Protein AF-A0A9D7KFS5-F1 (afdb_monomer)

Secondary structure (DSSP, 8-state):
--HHHHHHHHS---TTS-EEEEEEEEES-BS-EEEEEEEEEEEES-BSEEEEE-SS-EEEEEGGGGGGHHHHHHHHHHTT-GGG-

Solvent-accessible surface area (backbone atoms only — not comparable to full-atom values): 4904 Å² total; per-residue (Å²): 127,74,51,71,64,50,50,52,71,74,41,75,57,52,99,50,50,26,27,75,44,59,54,69,48,76,43,75,45,30,50,25,34,38,43,17,78,79,46,81,45,76,46,69,71,48,65,40,31,35,37,40,35,57,92,88,50,74,48,76,45,46,51,94,49,48,70,55,54,52,58,53,55,52,48,30,57,77,67,75,41,59,93,74,109

Foldseek 3Di:
DPVQLVCLVPADADPQSEGEDDQEAEECEHVEYYYANDDYYYYYNYYQWYWHHDPPDIDIDHSVCPVCVVVVCVVCVVVVVNVVD

Nearest PDB structures (foldseek):
  2cu2-assembly1_A-2  TM=8.203E-01  e=1.450E-05  Thermus thermophilus HB8
  2x5s-assembly1_A  TM=8.603E-01  e=2.246E-03  Thermotoga maritima MSB8

pLDDT: mean 92.11, std 8.91, range [50.12, 98.56]

Sequence (85 aa):
MLEVGRVYQLSKKDERGNASTGNVFTNMTHNTYIYSPHKFTSAIGVDNLIIINTEDSLLVCRRDQAQDVKQIVDFLKHNNMSDLL

Mean predicted aligned error: 3.55 Å

Structure (mmCIF, N/CA/C/O backbone):
data_AF-A0A9D7KFS5-F1
#
_entry.id   AF-A0A9D7KFS5-F1
#
loop_
_atom_site.group_PDB
_atom_site.id
_atom_site.type_symbol
_atom_site.label_atom_id
_atom_site.label_alt_id
_atom_site.label_comp_id
_atom_site.label_asym_id
_atom_site.label_entity_id
_atom_site.label_seq_id
_atom_site.pdbx_PDB_ins_code
_atom_site.Cartn_x
_atom_site.Cartn_y
_atom_site.Cartn_z
_atom_site.occupancy
_atom_site.B_iso_or_equiv
_atom_site.auth_seq_id
_atom_site.auth_comp_id
_atom_site.auth_asym_id
_atom_site.auth_atom_id
_atom_site.pdbx_PDB_model_num
ATOM 1 N N . MET A 1 1 ? -12.912 6.723 -0.878 1.00 51.81 1 MET A N 1
ATOM 2 C CA . MET A 1 1 ? -13.353 5.513 -1.621 1.00 51.81 1 MET A CA 1
ATOM 3 C C . MET A 1 1 ? -13.046 5.530 -3.135 1.00 51.81 1 MET A C 1
ATOM 5 O O . MET A 1 1 ? -13.294 4.537 -3.796 1.00 51.81 1 MET A O 1
ATOM 9 N N . LEU A 1 2 ? -12.415 6.579 -3.690 1.00 50.12 2 LEU A N 1
ATOM 10 C CA . LEU A 1 2 ? -11.833 6.581 -5.053 1.00 50.12 2 LEU A CA 1
ATOM 11 C C . LEU A 1 2 ? -10.350 7.000 -5.068 1.00 50.12 2 LEU A C 1
ATOM 13 O O . LEU A 1 2 ? -9.780 7.280 -6.120 1.00 50.12 2 LEU A O 1
ATOM 17 N N . GLU A 1 3 ? -9.710 7.073 -3.901 1.00 66.25 3 GLU A N 1
ATOM 18 C CA . GLU A 1 3 ? -8.399 7.714 -3.800 1.00 66.25 3 GLU A CA 1
ATOM 19 C C . GLU A 1 3 ? -7.251 6.743 -4.046 1.00 66.25 3 GLU A C 1
ATOM 21 O O . GLU A 1 3 ? -6.341 7.082 -4.788 1.00 66.25 3 GLU A O 1
ATOM 26 N N . VAL A 1 4 ? -7.316 5.507 -3.546 1.00 70.88 4 VAL A N 1
ATOM 27 C CA . VAL A 1 4 ? -6.148 4.607 -3.541 1.00 70.88 4 VAL A CA 1
ATOM 28 C C . VAL A 1 4 ? -5.649 4.265 -4.953 1.00 70.88 4 VAL A C 1
ATOM 30 O O . VAL A 1 4 ? -4.457 4.369 -5.241 1.00 70.88 4 VAL A O 1
ATOM 33 N N . GLY A 1 5 ? -6.562 3.945 -5.878 1.00 72.88 5 GLY A N 1
ATOM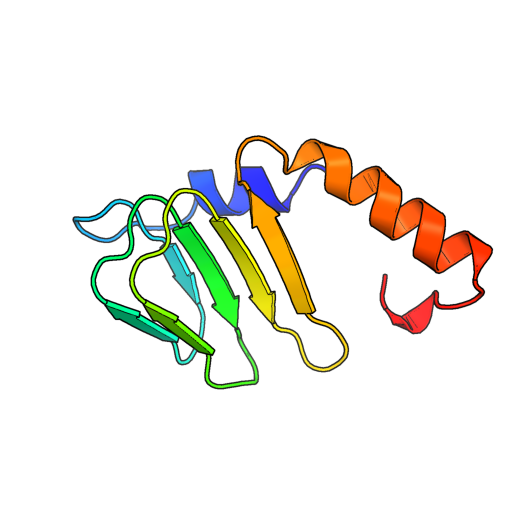 34 C CA . GLY A 1 5 ? -6.206 3.705 -7.283 1.00 72.88 5 GLY A CA 1
ATOM 35 C C . GLY A 1 5 ? -5.691 4.964 -7.993 1.00 72.88 5 GLY A C 1
ATOM 36 O O . GLY A 1 5 ? -4.783 4.895 -8.819 1.00 72.88 5 GLY A O 1
ATOM 37 N N . ARG A 1 6 ? -6.226 6.136 -7.639 1.00 81.25 6 ARG A N 1
ATOM 38 C CA . ARG A 1 6 ? -5.830 7.425 -8.217 1.00 81.25 6 ARG A CA 1
ATOM 39 C C . ARG A 1 6 ? -4.461 7.878 -7.701 1.00 81.25 6 ARG A C 1
ATOM 41 O O . ARG A 1 6 ? -3.663 8.396 -8.477 1.00 81.25 6 ARG A O 1
ATOM 48 N N . VAL A 1 7 ? -4.159 7.598 -6.433 1.00 84.81 7 VAL A N 1
ATOM 49 C CA . VAL A 1 7 ? -2.843 7.810 -5.824 1.00 84.81 7 VAL A CA 1
ATOM 50 C C . VAL A 1 7 ? -1.788 6.997 -6.566 1.00 84.81 7 VAL A C 1
ATOM 52 O O . VAL A 1 7 ? -0.769 7.563 -6.950 1.00 84.81 7 VAL A O 1
ATOM 55 N N . TYR A 1 8 ? -2.040 5.721 -6.878 1.00 87.19 8 TYR A N 1
ATOM 56 C CA . TYR A 1 8 ? -1.112 4.938 -7.703 1.00 87.19 8 TYR A CA 1
ATOM 57 C C . TYR A 1 8 ? -0.855 5.582 -9.076 1.00 87.19 8 TYR A C 1
ATOM 59 O O . TYR A 1 8 ? 0.294 5.664 -9.517 1.00 87.19 8 TYR A O 1
ATOM 67 N N . GLN A 1 9 ? -1.897 6.078 -9.754 1.00 86.69 9 GLN A N 1
ATOM 68 C CA . GLN A 1 9 ? -1.738 6.709 -11.071 1.00 86.69 9 GLN A CA 1
ATOM 69 C C . GLN A 1 9 ? -0.850 7.954 -11.016 1.00 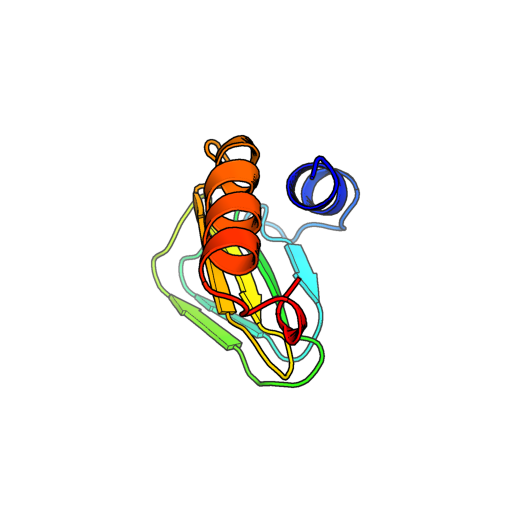86.69 9 GLN A C 1
ATOM 71 O O . GLN A 1 9 ? 0.029 8.110 -11.862 1.00 86.69 9 GLN A O 1
ATOM 76 N N . LEU A 1 10 ? -1.025 8.778 -9.984 1.00 90.12 10 LEU A N 1
ATOM 77 C CA . LEU A 1 10 ? -0.260 10.009 -9.772 1.00 90.12 10 LEU A CA 1
ATOM 78 C C . LEU A 1 10 ? 1.124 9.774 -9.148 1.00 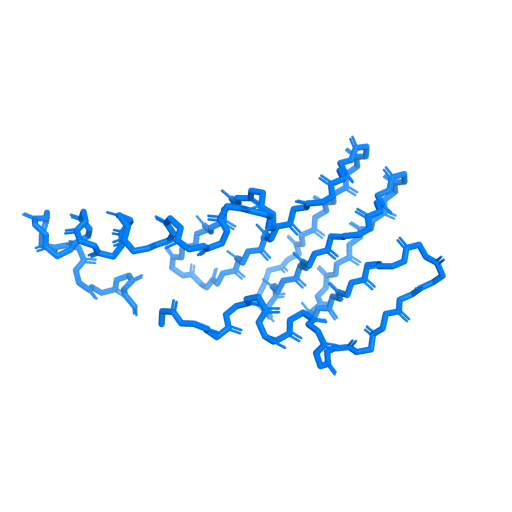90.12 10 LEU A C 1
ATOM 80 O O . LEU A 1 10 ? 1.979 10.655 -9.196 1.00 90.12 10 LEU A O 1
ATOM 84 N N . SER A 1 11 ? 1.361 8.598 -8.568 1.00 92.00 11 SER A N 1
ATOM 85 C CA . SER A 1 11 ? 2.635 8.272 -7.934 1.00 92.00 11 SER A CA 1
ATOM 86 C C . SER A 1 11 ? 3.737 8.051 -8.966 1.00 92.00 11 SER A C 1
ATOM 88 O O . SER A 1 11 ? 3.522 7.421 -10.012 1.00 92.00 11 SER A O 1
ATOM 90 N N . LYS A 1 12 ? 4.948 8.509 -8.626 1.00 94.69 12 LYS A N 1
ATOM 91 C CA . LYS A 1 12 ? 6.174 8.179 -9.359 1.00 94.69 12 LYS A CA 1
ATOM 92 C C . LYS A 1 12 ? 6.410 6.671 -9.289 1.00 94.69 12 LYS A C 1
ATOM 94 O O . LYS A 1 12 ? 6.359 6.092 -8.205 1.00 94.69 12 LYS A O 1
ATOM 99 N N . LYS A 1 13 ? 6.660 6.061 -10.446 1.00 96.81 13 LYS A N 1
ATOM 100 C CA . LYS A 1 13 ? 6.867 4.617 -10.580 1.00 96.81 13 LYS A CA 1
ATOM 101 C C . LYS A 1 13 ? 8.340 4.291 -10.799 1.00 96.81 13 LYS A C 1
ATOM 103 O O . LYS A 1 13 ? 9.070 5.109 -11.362 1.00 96.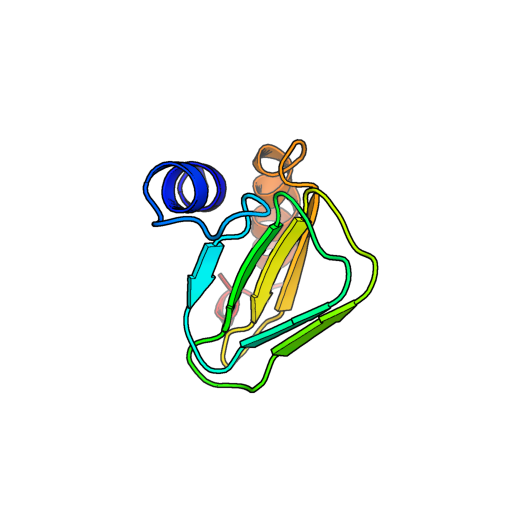81 13 LYS A O 1
ATOM 108 N N . ASP A 1 14 ? 8.755 3.118 -10.340 1.00 96.94 14 ASP A N 1
ATOM 109 C CA . ASP A 1 14 ? 10.024 2.502 -10.722 1.00 96.94 14 ASP A CA 1
ATOM 110 C C . ASP A 1 14 ? 9.934 1.868 -12.127 1.00 96.94 14 ASP A C 1
ATOM 112 O O . ASP A 1 14 ? 8.892 1.904 -12.788 1.00 96.94 14 ASP A O 1
ATOM 116 N N . GLU A 1 15 ? 11.031 1.264 -12.584 1.00 97.31 15 GLU A N 1
ATOM 117 C CA . GLU A 1 15 ? 11.129 0.603 -13.896 1.00 97.31 15 GLU A CA 1
ATOM 118 C C . GLU A 1 15 ? 10.184 -0.600 -14.059 1.00 97.31 15 GLU A C 1
ATOM 120 O O . GLU A 1 15 ? 9.876 -1.003 -15.179 1.00 97.31 15 GLU A O 1
ATOM 125 N N . ARG A 1 16 ? 9.693 -1.171 -12.954 1.00 97.44 16 ARG A N 1
ATOM 126 C CA . ARG A 1 16 ? 8.757 -2.308 -12.926 1.00 97.44 16 ARG A CA 1
ATOM 127 C C . ARG A 1 16 ? 7.301 -1.857 -12.771 1.00 97.44 16 ARG A C 1
ATOM 129 O O . ARG A 1 16 ? 6.398 -2.683 -12.618 1.00 97.44 16 ARG A O 1
ATOM 136 N N . GLY A 1 17 ? 7.054 -0.548 -12.803 1.00 97.56 17 GLY A N 1
ATOM 137 C CA . GLY A 1 17 ? 5.729 0.034 -12.633 1.00 97.56 17 GLY A CA 1
ATOM 138 C C . GLY A 1 17 ? 5.235 0.034 -11.186 1.00 97.56 17 GLY A C 1
ATOM 139 O O . GLY A 1 17 ? 4.052 0.301 -10.959 1.00 97.56 17 GLY A O 1
ATOM 140 N N . ASN A 1 18 ? 6.086 -0.261 -10.202 1.00 97.88 18 ASN A N 1
ATOM 141 C CA . ASN A 1 18 ? 5.706 -0.157 -8.798 1.00 97.88 18 ASN A CA 1
ATOM 142 C C . ASN A 1 18 ? 5.765 1.290 -8.341 1.00 97.88 18 ASN A C 1
ATOM 144 O O . ASN A 1 18 ? 6.606 2.060 -8.790 1.00 97.88 18 ASN A O 1
ATOM 148 N N . ALA A 1 19 ? 4.907 1.639 -7.395 1.00 97.56 19 ALA A N 1
ATOM 149 C CA . ALA A 1 19 ? 5.008 2.885 -6.658 1.00 97.56 19 ALA A CA 1
ATOM 150 C C . ALA A 1 19 ? 5.007 2.567 -5.166 1.00 97.56 19 ALA A C 1
ATOM 152 O O . ALA A 1 19 ? 4.213 1.747 -4.708 1.00 97.56 19 ALA A O 1
ATOM 153 N N . SER A 1 20 ? 5.879 3.217 -4.402 1.00 96.94 20 SER A N 1
ATOM 154 C CA . SER A 1 20 ? 5.993 2.950 -2.971 1.00 96.94 20 SER A CA 1
ATOM 155 C C . SER A 1 20 ? 6.235 4.207 -2.145 1.00 96.94 20 SER A C 1
ATOM 157 O O . SER A 1 20 ? 6.808 5.186 -2.618 1.00 96.94 20 SER A O 1
ATOM 159 N N . THR A 1 21 ? 5.803 4.183 -0.888 1.00 95.94 21 THR A N 1
ATOM 160 C CA . THR A 1 21 ? 6.051 5.233 0.108 1.00 95.94 21 THR A CA 1
ATOM 161 C C . THR A 1 21 ? 6.412 4.595 1.445 1.00 95.94 21 THR A C 1
ATOM 163 O O . THR A 1 21 ? 5.721 3.680 1.889 1.00 95.94 21 THR A O 1
ATOM 166 N N . GLY A 1 22 ? 7.468 5.098 2.090 1.00 95.69 22 GLY A N 1
ATOM 167 C CA . GLY A 1 22 ? 7.991 4.572 3.353 1.00 95.69 22 GLY A CA 1
ATOM 168 C C . GLY A 1 22 ? 9.139 3.576 3.169 1.00 95.69 22 GLY A C 1
ATOM 169 O O . GLY A 1 22 ? 9.786 3.549 2.121 1.00 95.69 22 GLY A O 1
ATOM 170 N N . ASN A 1 23 ? 9.408 2.773 4.200 1.00 96.06 23 ASN A N 1
ATOM 171 C CA . ASN A 1 23 ? 10.487 1.785 4.176 1.00 96.06 23 ASN A CA 1
ATOM 172 C C . ASN A 1 23 ? 9.994 0.485 3.522 1.00 96.06 23 ASN A C 1
ATOM 174 O O . ASN A 1 23 ? 9.371 -0.355 4.175 1.00 96.06 23 ASN A O 1
ATOM 178 N N . VAL A 1 24 ? 10.221 0.357 2.213 1.00 98.06 24 VAL A N 1
ATOM 179 C CA . VAL A 1 24 ? 9.669 -0.727 1.396 1.00 98.06 24 VAL A CA 1
ATOM 180 C C . VAL A 1 24 ? 10.772 -1.482 0.664 1.00 98.06 24 VAL A C 1
ATOM 182 O O . VAL A 1 24 ? 11.601 -0.881 -0.015 1.00 98.06 24 VAL A O 1
ATOM 185 N N . PHE A 1 25 ? 10.735 -2.811 0.753 1.00 98.19 25 PHE A N 1
ATOM 186 C CA . PHE A 1 25 ? 11.547 -3.707 -0.066 1.00 98.19 25 PHE A CA 1
ATOM 187 C C . PHE A 1 25 ? 10.676 -4.431 -1.094 1.00 98.19 25 PHE A C 1
ATOM 189 O O . PHE A 1 25 ? 9.640 -5.003 -0.752 1.00 98.19 25 PHE A O 1
ATOM 196 N N . THR A 1 26 ? 11.111 -4.465 -2.351 1.00 98.19 26 THR A N 1
ATOM 197 C CA . THR A 1 26 ? 10.430 -5.216 -3.409 1.00 98.19 26 THR A CA 1
ATOM 198 C C . THR A 1 26 ? 11.405 -6.124 -4.151 1.00 98.19 26 THR A C 1
ATOM 200 O O . THR A 1 26 ? 12.533 -5.737 -4.454 1.00 98.19 26 THR A O 1
ATOM 203 N N . ASN A 1 27 ? 10.977 -7.346 -4.472 1.00 98.19 27 ASN A N 1
ATOM 204 C CA . ASN A 1 27 ? 11.743 -8.258 -5.319 1.00 98.19 27 ASN A CA 1
ATOM 205 C C . ASN A 1 27 ? 10.812 -9.065 -6.230 1.00 98.19 27 ASN A C 1
ATOM 207 O O . ASN A 1 27 ? 9.876 -9.680 -5.749 1.00 98.19 27 ASN A O 1
ATOM 211 N N . MET A 1 28 ? 11.070 -9.105 -7.540 1.00 98.25 28 MET A N 1
ATOM 212 C CA . MET A 1 28 ? 10.161 -9.746 -8.511 1.00 98.25 28 MET A CA 1
ATOM 213 C C . MET A 1 28 ? 8.708 -9.250 -8.366 1.00 98.25 28 MET A C 1
ATOM 215 O O . MET A 1 28 ? 7.773 -10.041 -8.339 1.00 98.25 28 MET A O 1
ATOM 219 N N . THR A 1 29 ? 8.540 -7.935 -8.222 1.00 98.56 29 THR A N 1
ATOM 220 C CA . THR A 1 29 ? 7.242 -7.284 -8.005 1.00 98.56 29 THR A CA 1
ATOM 221 C C . THR A 1 29 ? 6.984 -6.303 -9.138 1.00 98.56 29 THR A C 1
ATOM 223 O O . THR A 1 29 ? 7.888 -5.520 -9.451 1.00 98.56 29 THR A O 1
ATOM 226 N N . HIS A 1 30 ? 5.787 -6.316 -9.732 1.00 98.56 30 HIS A N 1
ATOM 227 C CA . HIS A 1 30 ? 5.417 -5.386 -10.805 1.00 98.56 30 HIS A CA 1
ATOM 228 C C . HIS A 1 30 ? 4.061 -4.738 -10.561 1.00 98.56 30 HIS A C 1
ATOM 230 O O . HIS A 1 30 ? 3.151 -5.316 -9.957 1.00 98.56 30 HIS A O 1
ATOM 236 N N . ASN A 1 31 ? 3.892 -3.532 -11.110 1.00 97.62 31 ASN A N 1
ATOM 237 C CA . ASN A 1 31 ? 2.600 -2.850 -11.166 1.00 97.62 31 ASN A CA 1
ATOM 238 C C . ASN A 1 31 ? 1.898 -2.701 -9.799 1.00 97.62 31 ASN A C 1
ATOM 240 O O . ASN A 1 31 ? 0.672 -2.592 -9.743 1.00 97.62 31 ASN A O 1
ATOM 244 N N . THR A 1 32 ? 2.661 -2.705 -8.705 1.00 97.56 32 THR A N 1
ATOM 245 C CA . THR A 1 32 ? 2.134 -2.765 -7.340 1.00 97.56 32 THR A CA 1
ATOM 246 C C . THR A 1 32 ? 2.311 -1.430 -6.624 1.00 97.56 32 THR A C 1
ATOM 248 O O . THR A 1 32 ? 3.348 -0.777 -6.737 1.00 97.56 32 THR A O 1
ATOM 251 N N . TYR A 1 33 ? 1.286 -1.011 -5.886 1.00 97.50 33 TYR A N 1
ATOM 252 C CA . TYR A 1 33 ? 1.335 0.151 -5.007 1.00 97.50 33 TYR A CA 1
ATOM 253 C C . TYR A 1 33 ? 1.553 -0.284 -3.558 1.00 97.50 33 TYR A C 1
ATOM 255 O O . TYR A 1 33 ? 0.792 -1.113 -3.065 1.00 97.50 33 TYR A O 1
ATOM 263 N N . ILE A 1 34 ? 2.550 0.280 -2.872 1.00 97.62 34 ILE A N 1
ATOM 264 C CA . ILE A 1 34 ? 2.824 0.002 -1.455 1.00 97.62 34 ILE A CA 1
ATOM 265 C C . ILE A 1 34 ? 2.918 1.311 -0.670 1.00 97.62 34 ILE A C 1
ATOM 267 O O . ILE A 1 34 ? 3.873 2.068 -0.819 1.00 97.62 34 ILE A O 1
ATOM 271 N N . TYR A 1 35 ? 1.963 1.569 0.213 1.00 96.06 35 TYR A N 1
ATOM 272 C CA . TYR A 1 35 ? 2.001 2.690 1.146 1.00 96.06 35 TYR A CA 1
ATOM 273 C C . TYR A 1 35 ? 2.269 2.170 2.556 1.00 96.06 35 TYR A C 1
ATOM 275 O O . TYR A 1 35 ? 1.441 1.455 3.111 1.00 96.06 35 TYR A O 1
ATOM 283 N N . SER A 1 36 ? 3.429 2.494 3.126 1.00 96.81 36 SER A N 1
ATOM 284 C CA . SER A 1 36 ? 3.864 1.975 4.427 1.00 96.81 36 SER A CA 1
ATOM 285 C C . SER A 1 36 ? 4.654 3.024 5.224 1.00 96.81 36 SER A C 1
ATOM 287 O O . SER A 1 36 ? 5.857 2.860 5.439 1.00 96.81 36 SER A O 1
ATOM 289 N N . PRO A 1 37 ? 4.025 4.139 5.639 1.00 94.19 37 PRO A N 1
ATOM 290 C CA . PRO A 1 37 ? 4.724 5.270 6.257 1.00 94.19 37 PRO A CA 1
ATOM 291 C C . PRO A 1 37 ? 5.341 4.956 7.630 1.00 94.19 37 PRO A C 1
ATOM 293 O O . PRO A 1 37 ? 6.333 5.584 7.991 1.00 94.19 37 PRO A O 1
ATOM 296 N N . HIS A 1 38 ? 4.791 3.994 8.381 1.00 94.12 38 HIS A N 1
ATOM 297 C CA . HIS A 1 38 ? 5.179 3.743 9.781 1.00 94.12 38 HIS A CA 1
ATOM 298 C C . HIS A 1 38 ? 5.934 2.428 10.006 1.00 94.12 38 HIS A C 1
ATOM 300 O O . HIS A 1 38 ? 6.611 2.269 11.019 1.00 94.12 38 HIS A O 1
ATOM 306 N N . LYS A 1 39 ? 5.819 1.466 9.085 1.00 94.12 39 LYS A N 1
ATOM 307 C CA . LYS A 1 39 ? 6.346 0.102 9.246 1.00 94.12 39 LYS A CA 1
ATOM 308 C C . LYS A 1 39 ? 7.190 -0.293 8.039 1.00 94.12 39 LYS A C 1
ATOM 310 O O . LYS A 1 39 ? 6.976 0.202 6.933 1.00 94.12 39 LYS A O 1
ATOM 315 N N . PHE A 1 40 ? 8.142 -1.201 8.243 1.00 97.19 40 PHE A N 1
ATOM 316 C CA . PHE A 1 40 ? 8.818 -1.860 7.127 1.00 97.19 40 PHE A CA 1
ATOM 317 C C . PHE A 1 40 ? 7.848 -2.822 6.432 1.00 97.19 40 PHE A C 1
ATOM 319 O O . PHE A 1 40 ? 7.201 -3.627 7.101 1.00 97.19 40 PHE A O 1
ATOM 326 N N . THR A 1 41 ? 7.772 -2.759 5.103 1.00 98.12 41 THR A N 1
ATOM 327 C CA . THR A 1 41 ? 6.948 -3.669 4.295 1.00 98.12 41 THR A CA 1
ATOM 328 C C . THR A 1 41 ? 7.789 -4.283 3.185 1.00 98.12 41 THR A C 1
ATOM 330 O O . THR A 1 41 ? 8.475 -3.574 2.454 1.00 98.12 41 THR A O 1
ATOM 333 N N . SER A 1 42 ? 7.719 -5.606 3.031 1.00 98.00 42 SER A N 1
ATOM 334 C CA . SER A 1 42 ? 8.389 -6.317 1.940 1.00 98.00 42 SER A CA 1
ATOM 335 C C . SER A 1 42 ? 7.383 -7.049 1.058 1.00 98.00 42 SER A C 1
ATOM 337 O O . SER A 1 42 ? 6.396 -7.584 1.558 1.00 98.00 42 SER A O 1
ATOM 339 N N . ALA A 1 43 ? 7.622 -7.055 -0.252 1.00 98.19 43 ALA A N 1
ATOM 340 C CA . ALA A 1 43 ? 6.784 -7.740 -1.231 1.00 98.19 43 ALA A CA 1
ATOM 341 C C . ALA A 1 43 ? 7.663 -8.500 -2.227 1.00 98.19 43 ALA A C 1
ATOM 343 O O . ALA A 1 43 ? 8.537 -7.900 -2.859 1.00 98.19 43 ALA A O 1
ATOM 344 N N . ILE A 1 44 ? 7.436 -9.810 -2.361 1.00 98.44 44 ILE A N 1
ATOM 345 C CA . ILE A 1 44 ? 8.233 -10.681 -3.228 1.00 98.44 44 ILE A CA 1
ATOM 346 C C . ILE A 1 44 ? 7.324 -11.515 -4.128 1.00 98.44 44 ILE A C 1
ATOM 348 O O . ILE A 1 44 ? 6.462 -12.222 -3.614 1.00 98.44 44 ILE A O 1
ATOM 352 N N . GLY A 1 45 ? 7.543 -11.477 -5.444 1.00 98.38 45 GLY A N 1
ATOM 353 C CA . GLY A 1 45 ? 6.828 -12.339 -6.394 1.00 98.38 45 GLY A CA 1
ATOM 354 C C . GLY A 1 45 ? 5.342 -12.004 -6.542 1.00 98.38 45 GLY A C 1
ATOM 355 O O . GLY A 1 45 ? 4.540 -12.906 -6.774 1.00 98.38 45 GLY A O 1
ATOM 356 N N . VAL A 1 46 ? 4.963 -10.738 -6.341 1.00 98.38 46 VAL A N 1
ATOM 357 C C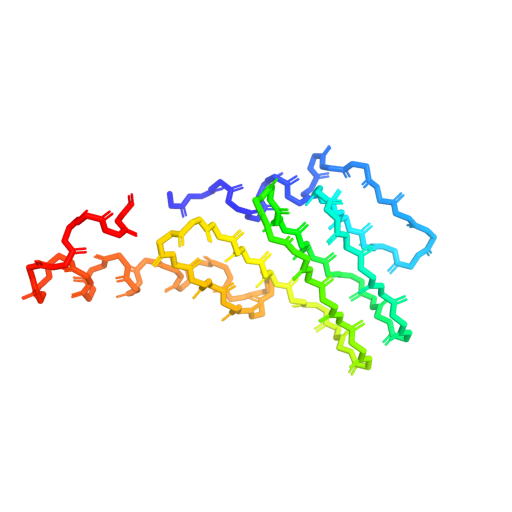A . VAL A 1 46 ? 3.566 -10.289 -6.409 1.00 98.38 46 VAL A CA 1
ATOM 358 C C . VAL A 1 46 ? 3.373 -9.238 -7.487 1.00 98.38 46 VAL A C 1
ATOM 360 O O . VAL A 1 46 ? 4.230 -8.386 -7.705 1.00 98.38 46 VAL A O 1
ATOM 363 N N . ASP A 1 47 ? 2.206 -9.251 -8.119 1.00 98.19 47 ASP A N 1
ATOM 364 C CA . ASP A 1 47 ? 1.899 -8.347 -9.217 1.00 98.19 47 ASP A CA 1
ATOM 365 C C . ASP A 1 47 ? 0.527 -7.703 -9.044 1.00 98.19 47 ASP A C 1
ATOM 367 O O . ASP A 1 47 ? -0.423 -8.329 -8.569 1.00 98.19 47 ASP A O 1
ATOM 371 N N . ASN A 1 48 ? 0.410 -6.456 -9.511 1.00 97.31 48 ASN A N 1
ATOM 372 C CA . ASN A 1 48 ? -0.867 -5.747 -9.619 1.00 97.31 48 ASN A CA 1
ATOM 373 C C . ASN A 1 48 ? -1.617 -5.629 -8.275 1.00 97.31 48 ASN A C 1
ATOM 375 O O . ASN A 1 48 ? -2.844 -5.743 -8.238 1.00 97.31 48 ASN A O 1
ATOM 379 N N . LEU A 1 49 ? -0.897 -5.396 -7.173 1.00 97.50 49 LEU A N 1
ATOM 380 C CA . LEU A 1 49 ? -1.491 -5.214 -5.846 1.00 97.50 49 LEU A CA 1
ATOM 381 C C . LEU A 1 49 ? -1.552 -3.743 -5.416 1.00 97.50 49 LEU A C 1
ATOM 383 O O . LEU A 1 49 ? -0.810 -2.888 -5.892 1.00 97.50 49 LEU A O 1
ATOM 387 N N . ILE A 1 50 ? -2.442 -3.467 -4.472 1.00 96.19 50 ILE A N 1
ATOM 388 C CA . ILE A 1 50 ? -2.430 -2.305 -3.591 1.00 96.19 50 ILE A CA 1
ATOM 389 C C . ILE A 1 50 ? -2.206 -2.845 -2.180 1.00 96.19 50 ILE A C 1
ATOM 391 O O . ILE A 1 50 ? -2.972 -3.688 -1.718 1.00 96.19 50 ILE A O 1
ATOM 395 N N . ILE A 1 51 ? -1.163 -2.359 -1.514 1.00 96.75 51 ILE A N 1
ATOM 396 C CA . ILE A 1 51 ? -0.797 -2.698 -0.140 1.00 96.75 51 ILE A CA 1
ATOM 397 C C . ILE A 1 51 ? -0.730 -1.393 0.652 1.00 96.75 51 ILE A C 1
ATOM 399 O O . ILE A 1 51 ? 0.124 -0.553 0.377 1.00 96.75 51 ILE A O 1
ATOM 403 N N . ILE A 1 52 ? -1.618 -1.208 1.625 1.00 94.62 52 ILE A N 1
ATOM 404 C CA . ILE A 1 52 ? -1.633 -0.045 2.520 1.00 94.62 52 ILE A CA 1
ATOM 405 C C . ILE A 1 52 ? -1.412 -0.560 3.939 1.00 94.62 52 ILE A C 1
ATOM 407 O O . ILE A 1 52 ? -2.276 -1.239 4.478 1.00 94.62 52 ILE A O 1
ATOM 411 N N . ASN A 1 53 ? -0.252 -0.268 4.518 1.00 95.44 53 ASN A N 1
ATOM 412 C CA . ASN A 1 53 ? 0.146 -0.671 5.863 1.00 95.44 53 ASN A CA 1
ATOM 413 C C . ASN A 1 53 ? 0.279 0.583 6.736 1.00 95.44 53 ASN A C 1
ATOM 415 O O . ASN A 1 53 ? 1.309 1.265 6.716 1.00 95.44 53 ASN A O 1
ATOM 419 N N . THR A 1 54 ? -0.790 0.922 7.451 1.00 91.88 54 THR A N 1
ATOM 420 C CA . THR A 1 54 ? -0.809 2.037 8.401 1.00 91.88 54 THR A CA 1
ATOM 421 C C . THR A 1 54 ? -0.480 1.537 9.811 1.00 91.88 54 THR A C 1
ATOM 423 O O . THR A 1 54 ? -0.045 0.399 10.030 1.00 91.88 54 THR A O 1
ATOM 426 N N . GLU A 1 55 ? -0.607 2.421 10.794 1.00 91.69 55 GL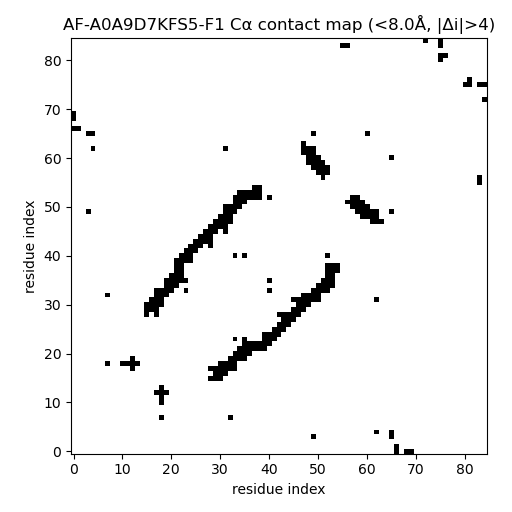U A N 1
ATOM 427 C CA . GLU A 1 55 ? -0.414 2.063 12.194 1.00 91.69 55 GLU A CA 1
ATOM 428 C C . GLU A 1 55 ? -1.445 1.022 12.652 1.00 91.69 55 GLU A C 1
ATOM 430 O O . GLU A 1 55 ? -1.051 -0.029 13.169 1.00 91.69 55 GLU A O 1
ATOM 435 N N . ASP A 1 56 ? -2.718 1.248 12.326 1.00 90.25 56 ASP A N 1
ATOM 436 C CA . ASP A 1 56 ? -3.840 0.475 12.865 1.00 90.25 56 ASP A CA 1
ATOM 437 C C . ASP A 1 56 ? -4.329 -0.652 11.947 1.00 90.25 56 ASP A C 1
ATOM 439 O O . ASP A 1 56 ? -4.954 -1.605 12.416 1.00 90.25 56 ASP A O 1
ATOM 443 N N . SER A 1 57 ? -4.059 -0.583 10.637 1.00 90.75 57 SER A N 1
ATOM 444 C CA . SER A 1 57 ? -4.616 -1.545 9.683 1.00 90.75 57 SER A CA 1
ATOM 445 C C . SER A 1 57 ? -3.708 -1.877 8.496 1.00 90.75 57 SER A C 1
ATOM 447 O O . SER A 1 57 ? -2.767 -1.161 8.144 1.00 90.75 57 SER A O 1
ATOM 449 N N . LEU A 1 58 ? -4.009 -3.024 7.879 1.00 94.56 58 LEU A N 1
ATOM 450 C CA . LEU A 1 58 ? -3.403 -3.496 6.641 1.00 94.56 58 LEU A CA 1
ATOM 451 C C . LEU A 1 58 ? -4.506 -3.773 5.618 1.00 94.56 58 LEU A C 1
ATOM 453 O O . LEU A 1 58 ? -5.360 -4.632 5.831 1.00 94.56 58 LEU A O 1
ATOM 457 N N . LEU A 1 59 ? -4.440 -3.092 4.479 1.00 93.88 59 LEU A N 1
ATOM 458 C CA . LEU A 1 59 ? -5.229 -3.405 3.294 1.00 93.88 59 LEU A CA 1
ATOM 459 C C . LEU A 1 59 ? -4.329 -4.063 2.252 1.00 93.88 59 LEU A C 1
ATOM 461 O O . LEU A 1 59 ? -3.301 -3.502 1.877 1.00 93.88 59 LEU A O 1
ATOM 465 N N . VAL A 1 60 ? -4.765 -5.209 1.731 1.00 96.50 60 VAL A N 1
ATOM 466 C CA . VAL A 1 60 ? -4.185 -5.837 0.542 1.00 96.50 60 VAL A CA 1
ATOM 467 C C . VAL A 1 60 ? -5.310 -6.168 -0.425 1.00 96.50 60 VAL A C 1
ATOM 469 O O . VAL A 1 60 ? -6.239 -6.895 -0.079 1.00 96.50 60 VAL A O 1
ATOM 472 N N . CYS A 1 61 ? -5.234 -5.655 -1.646 1.00 95.19 61 CYS A N 1
ATOM 473 C CA . CYS A 1 61 ? -6.160 -6.030 -2.708 1.00 95.19 61 CYS A CA 1
ATOM 474 C C . CYS A 1 61 ? -5.473 -5.996 -4.068 1.00 95.19 61 CYS A C 1
ATOM 476 O O . CYS A 1 61 ? -4.403 -5.409 -4.232 1.00 95.19 61 CYS A O 1
ATOM 478 N N . ARG A 1 62 ? -6.093 -6.617 -5.074 1.00 96.06 62 ARG A N 1
ATOM 479 C CA . ARG A 1 62 ? -5.667 -6.372 -6.449 1.00 96.06 62 ARG A CA 1
ATOM 480 C C . ARG A 1 62 ? -6.050 -4.954 -6.850 1.00 96.06 62 ARG A C 1
ATOM 482 O O . ARG A 1 62 ? -7.137 -4.475 -6.536 1.00 96.06 62 ARG A O 1
ATOM 489 N N . ARG A 1 63 ? -5.179 -4.302 -7.610 1.00 92.19 63 ARG A N 1
ATOM 490 C CA . ARG A 1 63 ? -5.379 -2.930 -8.085 1.00 92.19 63 ARG A CA 1
ATOM 491 C C . ARG A 1 63 ? -6.600 -2.795 -9.000 1.00 92.19 63 ARG A C 1
ATOM 493 O O . ARG A 1 63 ? -7.253 -1.759 -8.978 1.00 92.19 63 ARG A O 1
ATOM 500 N N . ASP A 1 64 ? -6.928 -3.831 -9.769 1.00 93.19 64 ASP A N 1
ATOM 501 C CA . ASP A 1 64 ? -8.138 -3.890 -10.607 1.00 93.19 64 ASP A CA 1
ATOM 502 C C . ASP A 1 64 ? -9.430 -4.170 -9.818 1.00 93.19 64 ASP A C 1
ATOM 504 O O . ASP A 1 64 ? -10.518 -4.116 -10.385 1.00 93.19 64 ASP A O 1
ATOM 508 N N . GLN A 1 65 ? -9.315 -4.418 -8.512 1.00 92.81 65 GLN A N 1
ATOM 509 C CA . GLN A 1 65 ? -10.427 -4.563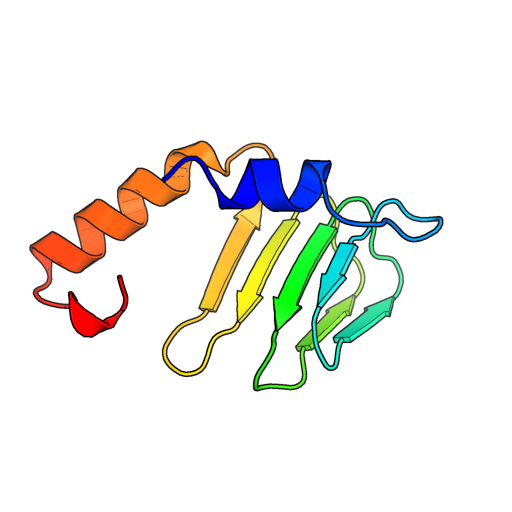 -7.570 1.00 92.81 65 GLN A CA 1
ATOM 510 C C . GLN A 1 65 ? -10.463 -3.429 -6.537 1.00 92.81 65 GLN A C 1
ATOM 512 O O . GLN A 1 65 ? -11.111 -3.533 -5.499 1.00 92.81 65 GLN A O 1
ATOM 517 N N . ALA A 1 66 ? -9.774 -2.312 -6.794 1.00 88.94 66 ALA A N 1
ATOM 518 C CA . ALA A 1 66 ? -9.706 -1.191 -5.856 1.00 88.94 66 ALA A CA 1
ATOM 519 C C . ALA A 1 66 ? -11.087 -0.584 -5.526 1.00 88.94 66 ALA A C 1
ATOM 521 O O . ALA A 1 66 ? -11.262 -0.007 -4.453 1.00 88.94 66 ALA A O 1
ATOM 522 N N . GLN A 1 67 ? -12.076 -0.724 -6.414 1.00 87.12 67 GLN A N 1
ATOM 523 C CA . GLN A 1 67 ? -13.467 -0.328 -6.167 1.00 87.12 67 GLN A CA 1
ATOM 524 C C . GLN A 1 67 ? -14.126 -1.110 -5.020 1.00 87.12 67 GLN A C 1
ATOM 526 O O . GLN A 1 67 ? -14.965 -0.558 -4.304 1.00 87.12 67 GLN A O 1
ATOM 531 N N . ASP A 1 68 ? -13.710 -2.357 -4.789 1.00 90.69 68 ASP A N 1
ATOM 532 C CA . ASP A 1 68 ? -14.306 -3.237 -3.780 1.00 90.69 68 ASP A CA 1
ATOM 533 C C . ASP A 1 68 ? -13.851 -2.909 -2.356 1.00 90.69 68 ASP A C 1
ATOM 535 O O . ASP A 1 68 ? -14.431 -3.404 -1.392 1.00 90.69 68 ASP A O 1
ATOM 539 N N . VAL A 1 69 ? -12.906 -1.975 -2.189 1.00 88.75 69 VAL A N 1
ATOM 540 C CA . VAL A 1 69 ? -12.560 -1.393 -0.879 1.00 88.75 69 VAL A CA 1
ATOM 541 C C . VAL A 1 69 ? -13.800 -0.805 -0.190 1.00 88.75 69 VAL A C 1
ATOM 543 O O . VAL A 1 69 ? -13.857 -0.746 1.039 1.00 88.75 69 VAL A O 1
ATOM 546 N N . LYS A 1 70 ? -14.843 -0.448 -0.956 1.00 88.00 70 LYS A N 1
ATOM 547 C CA . LYS A 1 70 ? -16.148 -0.082 -0.401 1.00 88.00 70 LYS A CA 1
ATOM 548 C C . LYS A 1 70 ? -16.725 -1.118 0.552 1.00 88.00 70 LYS A C 1
ATOM 550 O O . LYS A 1 70 ? -17.236 -0.752 1.605 1.00 88.00 70 LYS A O 1
ATOM 555 N N . GLN A 1 71 ? -16.596 -2.388 0.200 1.00 92.00 71 GLN A N 1
ATOM 556 C CA . GLN A 1 71 ? -17.149 -3.487 0.976 1.00 92.00 71 GLN A CA 1
ATOM 557 C C . GLN A 1 71 ? -16.463 -3.592 2.345 1.00 92.00 71 GLN A C 1
ATOM 559 O O . GLN A 1 71 ? -17.122 -3.870 3.341 1.00 92.00 71 GLN A O 1
ATOM 564 N N . ILE A 1 72 ? -15.163 -3.281 2.415 1.00 91.19 72 ILE A N 1
ATOM 565 C CA . ILE A 1 72 ? -14.401 -3.239 3.672 1.00 91.19 72 ILE A CA 1
ATOM 566 C C . ILE A 1 72 ? -14.862 -2.068 4.541 1.00 91.19 72 ILE A C 1
ATOM 568 O O . ILE A 1 72 ? -15.108 -2.247 5.728 1.00 91.19 72 ILE A O 1
ATOM 572 N N . VAL A 1 73 ? -15.034 -0.880 3.956 1.00 89.81 73 VAL A N 1
ATOM 573 C CA . VAL A 1 73 ? -15.553 0.292 4.684 1.00 89.81 73 VAL A CA 1
ATOM 574 C C . VAL A 1 73 ? -16.936 0.007 5.264 1.00 89.81 73 VAL A C 1
ATOM 576 O O . VAL A 1 73 ? -17.198 0.320 6.425 1.00 89.81 73 VAL A O 1
ATOM 579 N N . ASP A 1 74 ? -17.817 -0.602 4.473 1.00 92.75 74 ASP A N 1
ATOM 580 C CA . ASP A 1 74 ? -19.151 -0.970 4.934 1.00 92.75 74 ASP A CA 1
ATOM 581 C C . ASP A 1 74 ? -19.059 -2.034 6.041 1.00 92.75 74 ASP A C 1
ATOM 583 O O . ASP A 1 74 ? -19.709 -1.888 7.074 1.00 92.75 74 ASP A O 1
ATOM 587 N N . PHE A 1 75 ? -18.196 -3.044 5.899 1.00 93.94 75 PHE A N 1
ATOM 588 C CA . PHE A 1 75 ? -17.941 -4.043 6.941 1.00 93.94 75 PHE A CA 1
ATOM 589 C C . PHE A 1 75 ? -17.477 -3.413 8.263 1.00 93.94 75 PHE A C 1
ATOM 591 O O . PHE A 1 75 ? -18.045 -3.717 9.312 1.00 93.94 75 PHE A O 1
ATOM 598 N N . LEU A 1 76 ? -16.489 -2.514 8.232 1.00 93.38 76 LEU A N 1
ATOM 599 C CA . LEU A 1 76 ? -15.954 -1.872 9.437 1.00 93.38 76 LEU A CA 1
ATOM 600 C C . LEU A 1 76 ? -17.033 -1.069 10.173 1.00 93.38 76 LEU A C 1
ATOM 602 O O . LEU A 1 76 ? -17.162 -1.181 11.392 1.00 93.38 76 LEU A O 1
ATOM 606 N N . LYS A 1 77 ? -17.877 -0.340 9.431 1.00 92.44 77 LYS A N 1
ATOM 607 C CA . LYS A 1 77 ? -19.017 0.397 10.000 1.00 92.44 77 LYS A CA 1
ATOM 608 C C . LYS A 1 77 ? -20.026 -0.523 10.685 1.00 92.44 77 LYS A C 1
ATOM 610 O O . LYS A 1 77 ? -20.475 -0.211 11.781 1.00 92.44 77 LYS A O 1
ATOM 615 N N . HIS A 1 78 ? -20.373 -1.652 10.065 1.00 95.88 78 HIS A N 1
ATOM 616 C CA . HIS A 1 78 ? -21.351 -2.591 10.631 1.00 95.88 78 HIS A CA 1
ATOM 617 C C . HIS A 1 78 ? -20.837 -3.319 11.878 1.00 95.88 78 HIS A C 1
ATOM 619 O O . HIS A 1 78 ? -21.638 -3.735 12.710 1.00 95.88 78 HIS A O 1
ATOM 625 N N . ASN A 1 79 ? -19.519 -3.459 12.022 1.00 95.56 79 ASN A N 1
ATOM 626 C CA . ASN A 1 79 ? -18.899 -4.159 13.147 1.00 95.56 79 ASN A CA 1
ATOM 627 C C . ASN A 1 79 ? -18.424 -3.219 14.267 1.00 95.56 79 ASN A C 1
ATOM 629 O O . ASN A 1 79 ? -17.712 -3.663 15.162 1.00 95.56 79 ASN A O 1
ATOM 633 N N . ASN A 1 80 ? -18.809 -1.935 14.244 1.00 92.88 80 ASN A N 1
ATOM 634 C CA . ASN A 1 80 ? -18.331 -0.911 15.186 1.00 92.88 80 ASN A CA 1
ATOM 635 C C . ASN A 1 80 ? -16.792 -0.790 15.227 1.00 92.88 80 ASN A C 1
ATOM 637 O O . ASN A 1 80 ? -16.216 -0.476 16.263 1.00 92.88 80 ASN A O 1
ATOM 641 N N . MET A 1 81 ? -16.126 -1.020 14.093 1.00 91.94 81 MET A N 1
ATOM 642 C CA . MET A 1 81 ? -14.671 -0.902 13.920 1.00 91.94 81 MET A CA 1
ATOM 643 C C . MET A 1 81 ? -14.310 0.420 13.224 1.00 91.94 81 MET A C 1
ATOM 645 O O . MET A 1 81 ? -13.440 0.469 12.356 1.00 91.94 81 MET A O 1
ATOM 649 N N . SER A 1 82 ? -15.034 1.489 13.560 1.00 86.31 82 SER A N 1
ATOM 650 C CA . SER A 1 82 ? -14.944 2.788 12.882 1.00 86.31 82 SER A CA 1
ATOM 651 C C . SER A 1 82 ? -13.587 3.474 13.042 1.00 86.31 82 SER A C 1
ATOM 653 O O . SER A 1 82 ? -13.246 4.304 12.209 1.00 86.31 82 SER A O 1
ATOM 655 N N . ASP A 1 83 ? -12.809 3.104 14.061 1.00 87.06 83 ASP A N 1
ATOM 656 C CA . ASP A 1 83 ? -11.459 3.634 14.299 1.00 87.06 83 ASP A CA 1
ATOM 657 C C . ASP A 1 83 ? -10.449 3.203 13.216 1.00 87.06 83 ASP A C 1
ATOM 659 O O . ASP A 1 83 ? -9.359 3.755 13.135 1.00 87.06 83 ASP A O 1
ATOM 663 N N . LEU A 1 84 ? -10.810 2.231 12.366 1.00 84.62 84 LEU A N 1
ATOM 664 C CA . LEU A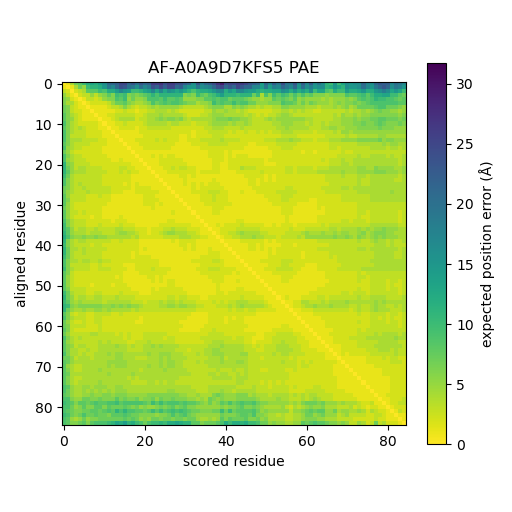 1 84 ? -9.981 1.727 11.262 1.00 84.62 84 LEU A CA 1
ATOM 665 C C . LEU A 1 84 ? -10.352 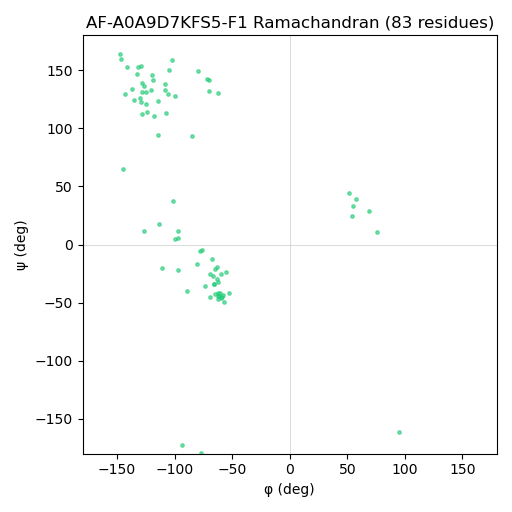2.315 9.885 1.00 84.62 84 LEU A C 1
ATOM 667 O O . LEU A 1 84 ? -9.835 1.834 8.871 1.00 84.62 84 LEU A O 1
ATOM 671 N N . LEU A 1 85 ? -11.294 3.266 9.831 1.00 75.81 85 LEU A N 1
ATOM 672 C CA . LEU A 1 85 ? -11.808 3.878 8.594 1.00 75.81 85 LEU A CA 1
ATOM 673 C C . LEU A 1 85 ? -10.936 5.006 8.038 1.00 75.81 85 LEU A C 1
ATOM 675 O O . LEU A 1 85 ? -10.369 5.783 8.832 1.00 75.81 85 LEU A O 1
#

Radius of gyration: 13.01 Å; Cα contacts (8 Å, |Δi|>4): 146; chains: 1; bounding box: 33×22×29 Å